Protein AF-A0ABD6E6G3-F1 (afdb_monomer_lite)

Secondary structure (DSSP, 8-state):
--THHHHHHHHHHHHHHHHHHHH-HHHHHHHHHHHHHHHHHHHHTTHHHHSS-TTTTTS-TT-HHHHHHHHHHHHS---TTSHHHHTT-

Structure (mmCIF, N/CA/C/O backbone):
data_AF-A0ABD6E6G3-F1
#
_entry.id   AF-A0ABD6E6G3-F1
#
loop_
_atom_site.group_PDB
_atom_site.id
_atom_site.type_symbol
_atom_site.label_atom_id
_atom_site.label_alt_id
_atom_site.label_comp_id
_atom_site.label_asym_id
_atom_site.label_entity_id
_atom_site.label_seq_id
_atom_site.pdbx_PDB_ins_code
_atom_site.Cartn_x
_atom_site.Cartn_y
_atom_site.Cartn_z
_atom_site.occupancy
_atom_site.B_iso_or_equiv
_atom_site.auth_seq_id
_atom_site.auth_comp_id
_atom_site.auth_asym_id
_atom_site.auth_atom_id
_atom_site.pdbx_PDB_model_num
ATOM 1 N N . MET A 1 1 ? 7.497 1.878 33.696 1.00 43.44 1 MET A N 1
ATOM 2 C CA . MET A 1 1 ? 6.424 2.867 33.461 1.00 43.44 1 MET A CA 1
ATOM 3 C C . MET A 1 1 ? 5.347 2.167 32.652 1.00 43.44 1 MET A C 1
ATOM 5 O O . MET A 1 1 ? 5.665 1.643 31.595 1.00 43.44 1 MET A O 1
ATOM 9 N N . ARG A 1 2 ? 4.148 2.011 33.221 1.00 57.09 2 ARG A N 1
ATOM 10 C CA . ARG A 1 2 ? 3.049 1.204 32.668 1.00 57.09 2 ARG A CA 1
ATOM 11 C C . ARG A 1 2 ? 2.268 2.055 31.661 1.00 57.09 2 ARG A C 1
ATOM 13 O O . ARG A 1 2 ? 1.912 3.183 31.984 1.00 57.09 2 ARG A O 1
ATOM 20 N N . PHE A 1 3 ? 2.039 1.536 30.455 1.00 58.59 3 PHE A N 1
ATOM 21 C CA . PHE A 1 3 ? 1.295 2.208 29.377 1.00 58.59 3 PHE A CA 1
ATOM 22 C C . PHE A 1 3 ? -0.235 2.198 29.597 1.00 58.59 3 PHE A C 1
ATOM 24 O O . PHE A 1 3 ? -0.996 2.450 28.665 1.00 58.59 3 PHE A O 1
ATOM 31 N N . ASP A 1 4 ? -0.689 1.962 30.832 1.00 59.75 4 ASP A N 1
ATOM 32 C CA . ASP A 1 4 ? -2.100 1.790 31.202 1.00 59.75 4 ASP A CA 1
ATOM 33 C C . ASP A 1 4 ? -2.993 2.955 30.735 1.00 59.75 4 ASP A C 1
ATOM 35 O O . ASP A 1 4 ? -4.143 2.747 30.352 1.00 59.75 4 ASP A O 1
ATOM 39 N N . CYS A 1 5 ? -2.465 4.185 30.705 1.00 65.06 5 CYS A N 1
ATOM 40 C CA . CYS A 1 5 ? -3.240 5.365 30.307 1.00 65.06 5 CYS A CA 1
ATOM 41 C C . CYS A 1 5 ? -3.574 5.413 28.807 1.00 65.06 5 CYS A C 1
ATOM 43 O O . CYS A 1 5 ? -4.533 6.079 28.426 1.00 65.06 5 CYS A O 1
ATOM 45 N N . ILE A 1 6 ? -2.791 4.746 27.953 1.00 74.50 6 ILE A N 1
ATOM 46 C CA . ILE A 1 6 ? -2.999 4.729 26.493 1.00 74.50 6 ILE A CA 1
ATOM 47 C C . ILE A 1 6 ? -3.759 3.465 26.080 1.00 74.50 6 ILE A C 1
ATOM 49 O O . ILE A 1 6 ? -4.537 3.488 25.129 1.00 74.50 6 ILE A O 1
ATOM 53 N N . GLU A 1 7 ? -3.601 2.377 26.830 1.00 79.38 7 GLU A N 1
ATOM 54 C CA . GLU A 1 7 ? -4.222 1.089 26.528 1.00 79.38 7 GLU A CA 1
ATOM 55 C C . GLU A 1 7 ? -5.755 1.131 26.641 1.00 79.38 7 GLU A C 1
ATOM 57 O O . GLU A 1 7 ? -6.461 0.696 25.731 1.00 79.38 7 GLU A O 1
ATOM 62 N N . GLN A 1 8 ? -6.288 1.742 27.702 1.00 79.56 8 GLN A N 1
ATOM 63 C CA . GLN A 1 8 ? -7.736 1.879 27.903 1.00 79.56 8 GLN A CA 1
ATOM 64 C C . GLN A 1 8 ? -8.472 2.667 26.804 1.00 79.56 8 GLN A C 1
ATOM 66 O O . GLN A 1 8 ? -9.486 2.165 26.299 1.00 79.56 8 GLN A O 1
ATOM 71 N N . PRO A 1 9 ? -8.030 3.874 26.395 1.00 83.06 9 PRO A N 1
ATOM 72 C CA . PRO A 1 9 ? -8.706 4.595 25.323 1.00 83.06 9 PRO A CA 1
ATOM 73 C C . PRO A 1 9 ? -8.576 3.862 23.987 1.00 83.06 9 PRO A C 1
ATOM 75 O O . PRO A 1 9 ? -9.547 3.818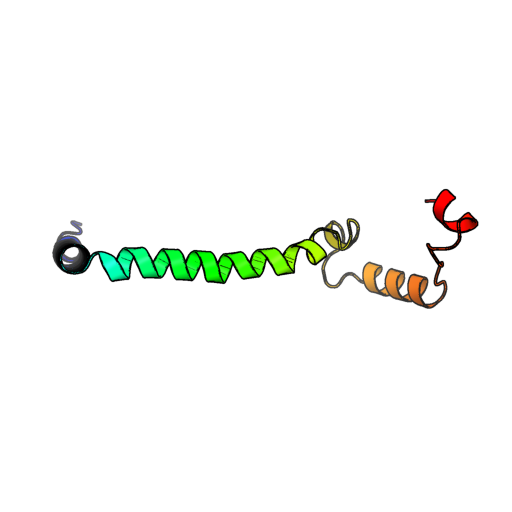 23.231 1.00 83.06 9 PRO A O 1
ATOM 78 N N . PHE A 1 10 ? -7.436 3.223 23.712 1.00 85.81 10 PHE A N 1
ATOM 79 C CA . PHE A 1 10 ? -7.240 2.482 22.467 1.00 85.81 10 PHE A CA 1
ATOM 80 C C . PHE A 1 10 ? -8.147 1.250 22.386 1.00 85.81 10 PHE A C 1
ATOM 82 O O . PHE A 1 10 ? -8.812 1.043 21.371 1.00 85.81 10 PHE A O 1
ATOM 89 N N . ALA A 1 11 ? -8.265 0.492 23.480 1.00 86.06 11 ALA A N 1
ATOM 90 C CA . ALA A 1 11 ? -9.184 -0.638 23.578 1.00 86.06 11 ALA A CA 1
ATOM 91 C C . ALA A 1 11 ? -10.647 -0.202 23.390 1.00 86.06 11 ALA A C 1
ATOM 93 O O . ALA A 1 11 ? -11.402 -0.849 22.663 1.00 86.06 11 ALA A O 1
ATOM 94 N N . SER A 1 12 ? -11.043 0.933 23.980 1.00 86.38 12 SER A N 1
ATOM 95 C CA . SER A 1 12 ? -12.388 1.496 23.806 1.00 86.38 12 SER A CA 1
ATOM 96 C C . SER A 1 12 ? -12.663 1.920 22.359 1.00 86.38 12 SER A C 1
ATOM 98 O O . SER A 1 12 ? -13.747 1.660 21.832 1.00 86.38 12 SER A O 1
ATOM 100 N N . LEU A 1 13 ? -11.689 2.548 21.695 1.00 90.69 13 LEU A N 1
ATOM 101 C CA . LEU A 1 13 ? -11.806 2.959 20.293 1.00 90.69 13 LEU A CA 1
ATOM 102 C C . LEU A 1 13 ? -11.939 1.751 19.363 1.00 90.69 13 LEU A C 1
ATOM 104 O O . LEU A 1 13 ? -12.828 1.734 18.512 1.00 90.69 13 LEU A O 1
ATOM 108 N N . LEU A 1 14 ? -11.115 0.722 19.566 1.00 90.06 14 LEU A N 1
ATOM 109 C CA . LEU A 1 14 ? -11.165 -0.508 18.777 1.00 90.06 14 LEU A CA 1
ATOM 110 C C . LEU A 1 14 ? -12.478 -1.267 18.992 1.00 90.06 14 LEU A C 1
ATOM 112 O O . LEU A 1 14 ? -13.069 -1.741 18.024 1.00 90.06 14 LEU A O 1
ATOM 116 N N . ALA A 1 15 ? -12.980 -1.320 20.229 1.00 89.31 15 ALA A N 1
ATOM 117 C CA . ALA A 1 15 ? -14.270 -1.933 20.536 1.00 89.31 15 ALA A CA 1
ATOM 118 C C . ALA A 1 15 ? -15.434 -1.201 19.844 1.00 89.31 15 ALA A C 1
ATOM 120 O O . ALA A 1 15 ? -16.287 -1.843 19.229 1.00 89.31 15 ALA A O 1
ATOM 121 N N . LYS A 1 16 ? -15.447 0.139 19.873 1.00 89.62 16 LYS A N 1
ATOM 122 C CA . LYS A 1 16 ? -16.459 0.953 19.170 1.00 89.62 16 LYS A CA 1
ATOM 123 C C . LYS A 1 16 ? -16.380 0.778 17.655 1.00 89.62 16 LYS A C 1
ATOM 125 O O . LYS A 1 16 ? -17.409 0.668 16.993 1.00 89.62 16 LYS A O 1
ATOM 130 N N . TYR A 1 17 ? -15.168 0.716 17.111 1.00 88.81 17 TYR A N 1
ATOM 131 C CA . TYR A 1 17 ? -14.940 0.459 15.695 1.00 88.81 17 TYR A CA 1
ATOM 132 C C . TYR A 1 17 ? -15.431 -0.935 15.282 1.00 88.81 17 TYR A C 1
ATOM 134 O O . TYR A 1 17 ? -16.189 -1.058 14.324 1.00 88.81 17 TYR A O 1
ATOM 142 N N . ALA A 1 18 ? -15.097 -1.976 16.046 1.00 87.50 18 ALA A N 1
ATOM 143 C CA . ALA A 1 18 ? -15.582 -3.332 15.801 1.00 87.50 18 ALA A CA 1
ATOM 144 C C . ALA A 1 18 ? -17.117 -3.418 15.890 1.00 87.50 18 ALA A C 1
ATOM 146 O O . ALA A 1 18 ? -17.757 -4.084 15.074 1.00 87.50 18 ALA A O 1
ATOM 147 N N . GLN A 1 19 ? -17.735 -2.694 16.828 1.00 90.00 19 GLN A N 1
ATOM 148 C CA . GLN A 1 19 ? -19.192 -2.605 16.930 1.00 90.00 19 GLN A CA 1
ATOM 149 C C . GLN A 1 19 ? -19.817 -1.920 15.702 1.00 90.00 19 GLN A C 1
ATOM 151 O O . GLN A 1 19 ? -20.861 -2.352 15.216 1.00 90.00 19 GLN A O 1
ATOM 156 N N . LEU A 1 20 ? -19.174 -0.882 15.162 1.00 87.88 20 LEU A N 1
ATOM 157 C CA . LEU A 1 20 ? -19.620 -0.217 13.936 1.00 87.88 20 LEU A CA 1
ATOM 158 C C . LEU A 1 20 ? -19.522 -1.150 12.718 1.00 87.88 20 LEU A C 1
ATOM 160 O O . LEU A 1 20 ? -20.486 -1.269 11.960 1.00 87.88 20 LEU A O 1
ATOM 164 N N . VAL A 1 21 ? -18.393 -1.848 12.572 1.00 88.56 21 VAL A N 1
ATOM 165 C CA . VAL A 1 21 ? -18.146 -2.803 11.477 1.00 88.56 21 VAL A CA 1
ATOM 166 C C . VAL A 1 21 ? -19.141 -3.965 11.521 1.00 88.56 21 VAL A C 1
ATOM 168 O O . VAL A 1 21 ? -19.692 -4.347 10.493 1.00 88.56 21 VAL A O 1
ATOM 171 N N . THR A 1 22 ? -19.429 -4.503 12.708 1.00 86.62 22 THR A N 1
ATOM 172 C CA . THR A 1 22 ? -20.402 -5.600 12.867 1.00 86.62 22 THR A CA 1
ATOM 173 C C . THR A 1 22 ? -21.848 -5.149 12.661 1.00 86.62 22 THR A C 1
ATOM 175 O O . THR A 1 22 ? -22.661 -5.933 12.174 1.00 86.62 22 THR A O 1
ATOM 178 N N . ARG A 1 23 ? -22.189 -3.890 12.978 1.00 91.00 23 ARG A N 1
ATOM 179 C CA . ARG A 1 23 ? -23.532 -3.330 12.744 1.00 91.00 23 ARG A CA 1
ATOM 180 C C . ARG A 1 23 ? -23.824 -3.103 11.259 1.00 91.00 23 ARG A C 1
ATOM 182 O O . ARG A 1 23 ? -24.961 -3.305 10.840 1.00 91.00 23 ARG A O 1
ATOM 189 N N . TYR A 1 24 ? -22.821 -2.697 10.481 1.00 87.12 24 TYR A N 1
ATOM 190 C CA . TYR A 1 24 ? -22.934 -2.467 9.039 1.00 87.12 24 TYR A CA 1
ATOM 191 C C . TYR A 1 24 ? -21.761 -3.126 8.291 1.00 87.12 24 TYR A C 1
ATOM 193 O O . TYR A 1 24 ? -20.813 -2.439 7.909 1.00 87.12 24 TYR A O 1
ATOM 201 N N . PRO A 1 25 ? -21.821 -4.447 8.032 1.00 85.69 25 PRO A N 1
ATOM 202 C CA . PRO A 1 25 ? -20.716 -5.174 7.400 1.00 85.69 25 PRO A CA 1
ATOM 203 C C . PRO A 1 25 ? -20.566 -4.858 5.904 1.00 85.69 25 PRO A C 1
ATOM 205 O O . PRO A 1 25 ? -19.460 -4.841 5.370 1.00 85.69 25 PRO A O 1
ATOM 208 N N . TRP A 1 26 ? -21.675 -4.563 5.221 1.00 90.81 26 TRP A N 1
ATOM 209 C CA . TRP A 1 26 ? -21.719 -4.297 3.780 1.00 90.81 26 TRP A CA 1
ATOM 210 C C . TRP A 1 26 ? -20.777 -3.187 3.287 1.00 90.81 26 TRP A C 1
ATOM 212 O O . TRP A 1 26 ? -19.987 -3.470 2.387 1.00 90.81 26 TRP A O 1
ATOM 222 N N . PRO A 1 27 ? -20.779 -1.954 3.836 1.00 89.19 27 PRO A N 1
ATOM 223 C CA . PRO A 1 27 ? -19.849 -0.914 3.390 1.00 89.19 27 PRO A CA 1
ATOM 224 C C . PRO A 1 27 ? -18.386 -1.321 3.587 1.00 89.19 27 PRO A C 1
ATOM 226 O O . PRO A 1 27 ? -17.539 -0.959 2.776 1.00 89.19 27 PRO A O 1
ATOM 229 N N . PHE A 1 28 ? -18.096 -2.116 4.618 1.00 88.69 28 PHE A N 1
ATOM 230 C CA . PHE A 1 28 ? -16.745 -2.565 4.935 1.00 88.69 28 PHE A CA 1
ATOM 231 C C . PHE A 1 28 ? -16.219 -3.641 3.975 1.00 88.69 28 PHE A C 1
ATOM 233 O O . PHE A 1 28 ? -15.012 -3.801 3.845 1.00 88.69 28 PHE A O 1
ATOM 240 N N . ILE A 1 29 ? -17.111 -4.352 3.280 1.00 90.31 29 ILE A N 1
ATOM 241 C CA . ILE A 1 29 ? -16.767 -5.321 2.230 1.00 90.31 29 ILE A CA 1
ATOM 242 C C . ILE A 1 29 ? -16.744 -4.638 0.860 1.00 90.31 29 ILE A C 1
ATOM 244 O O . ILE A 1 29 ? -15.825 -4.844 0.072 1.00 90.31 29 ILE A O 1
ATOM 248 N N . VAL A 1 30 ? -17.732 -3.790 0.574 1.00 94.50 30 VAL A N 1
ATOM 249 C CA . VAL A 1 30 ? -17.852 -3.116 -0.726 1.00 94.50 30 VAL A CA 1
ATOM 250 C C . VAL A 1 30 ? -16.714 -2.121 -0.942 1.00 94.50 30 VAL A C 1
ATOM 252 O O . VAL A 1 30 ? -16.139 -2.094 -2.026 1.00 94.50 30 VAL A O 1
ATOM 255 N N . LEU A 1 31 ? -16.345 -1.337 0.074 1.00 94.44 31 LEU A N 1
ATOM 256 C CA . LEU A 1 31 ? -15.286 -0.333 -0.038 1.00 94.44 31 LEU A CA 1
ATOM 257 C C . LEU A 1 31 ? -13.934 -0.927 -0.469 1.00 94.44 31 LEU A C 1
ATOM 259 O O . LEU A 1 31 ? -13.404 -0.445 -1.470 1.00 94.44 31 LEU A O 1
ATOM 263 N N . PRO A 1 32 ? -13.364 -1.953 0.198 1.00 94.00 32 PRO A N 1
ATOM 264 C CA . PRO A 1 32 ? -12.095 -2.525 -0.236 1.00 94.00 32 PRO A CA 1
ATOM 265 C C . PRO A 1 32 ? -12.206 -3.175 -1.614 1.00 94.00 32 PRO A C 1
ATOM 267 O O . PRO A 1 32 ? -11.282 -3.026 -2.400 1.00 94.00 32 PRO A O 1
ATOM 270 N N . ILE A 1 33 ? -13.333 -3.808 -1.961 1.00 95.25 33 ILE A N 1
ATOM 271 C CA . ILE A 1 33 ? -13.532 -4.376 -3.305 1.00 95.25 33 ILE A CA 1
ATOM 272 C C . ILE A 1 33 ? -13.493 -3.276 -4.370 1.00 95.25 33 ILE A C 1
ATOM 274 O O . ILE A 1 33 ? -12.759 -3.392 -5.349 1.00 95.25 33 ILE A O 1
ATOM 278 N N . VAL A 1 34 ? -14.236 -2.185 -4.170 1.00 95.75 34 VAL A N 1
ATOM 279 C CA . VAL A 1 34 ? -14.249 -1.044 -5.095 1.00 95.75 34 VAL A CA 1
ATOM 280 C C . VAL A 1 34 ? -12.862 -0.412 -5.190 1.00 95.75 34 VAL A C 1
ATOM 282 O O . VAL A 1 34 ? -12.404 -0.125 -6.294 1.00 95.75 34 VAL A O 1
ATOM 285 N N . LEU A 1 35 ? -12.170 -0.247 -4.060 1.00 95.44 35 LEU A N 1
ATOM 286 C CA . LEU A 1 35 ? -10.810 0.287 -4.015 1.00 95.44 35 LEU A CA 1
ATOM 287 C C . LEU A 1 35 ? -9.833 -0.610 -4.786 1.00 95.44 35 LEU A C 1
ATOM 289 O O . LEU A 1 35 ? -9.046 -0.112 -5.587 1.00 95.44 35 LEU A O 1
ATOM 293 N N . THR A 1 36 ? -9.903 -1.927 -4.584 1.00 94.12 36 THR A N 1
ATOM 294 C CA . THR A 1 36 ? -9.071 -2.906 -5.289 1.00 94.12 36 THR A CA 1
ATOM 295 C C . THR A 1 36 ? -9.366 -2.905 -6.781 1.00 94.12 36 THR A C 1
ATOM 297 O O . THR A 1 36 ? -8.425 -2.870 -7.566 1.00 94.12 36 THR A O 1
ATOM 300 N N . CYS A 1 37 ? -10.634 -2.890 -7.196 1.00 93.44 37 CYS A N 1
ATOM 301 C CA . CYS A 1 37 ? -10.996 -2.797 -8.610 1.00 93.44 37 CYS A CA 1
ATOM 302 C C . CYS A 1 37 ? -10.476 -1.497 -9.228 1.00 93.44 37 CYS A C 1
ATOM 304 O O . CYS A 1 37 ? -9.835 -1.533 -10.275 1.00 93.44 37 CYS A O 1
ATOM 306 N N . PHE A 1 38 ? -10.686 -0.362 -8.558 1.00 93.25 38 PHE A N 1
ATOM 307 C CA . PHE A 1 38 ? -10.198 0.934 -9.015 1.00 93.25 38 PHE A CA 1
ATOM 308 C C . PHE A 1 38 ? -8.674 0.934 -9.170 1.00 93.25 38 PHE A C 1
ATOM 310 O O . PHE A 1 38 ? -8.162 1.274 -10.234 1.00 93.25 38 PHE A O 1
ATOM 317 N N . LEU A 1 39 ? -7.940 0.470 -8.159 1.00 90.81 39 LEU A N 1
ATOM 318 C CA . LEU A 1 39 ? -6.480 0.429 -8.202 1.00 90.81 39 LEU A CA 1
ATOM 319 C C . LEU A 1 39 ? -5.958 -0.597 -9.222 1.00 90.81 39 LEU A C 1
ATOM 321 O O . LEU A 1 39 ? -4.957 -0.350 -9.890 1.00 90.81 39 LEU A O 1
ATOM 325 N N . SER A 1 40 ? -6.675 -1.709 -9.409 1.00 89.75 40 SER A N 1
ATOM 326 C CA . SER A 1 40 ? -6.369 -2.735 -10.410 1.00 89.75 40 SER A CA 1
ATOM 327 C C . SER A 1 40 ? -6.428 -2.193 -11.841 1.00 89.75 40 SER A C 1
ATOM 329 O O . SER A 1 40 ? -5.561 -2.535 -12.644 1.00 89.75 40 SER A O 1
ATOM 331 N N . THR A 1 41 ? -7.351 -1.275 -12.156 1.00 87.62 41 THR A N 1
ATOM 332 C CA . THR A 1 41 ? -7.360 -0.597 -13.471 1.00 87.62 41 THR A CA 1
ATOM 333 C C . THR A 1 41 ? -6.110 0.257 -13.729 1.00 87.62 41 THR A C 1
ATOM 335 O O . THR A 1 41 ? -5.767 0.538 -14.878 1.00 87.62 41 THR A O 1
ATOM 338 N N . GLY A 1 42 ? -5.372 0.640 -12.682 1.00 82.44 42 GLY A N 1
ATOM 339 C CA . GLY A 1 42 ? -4.068 1.287 -12.824 1.00 82.44 42 GLY A CA 1
ATOM 340 C C . GLY A 1 42 ? -3.003 0.343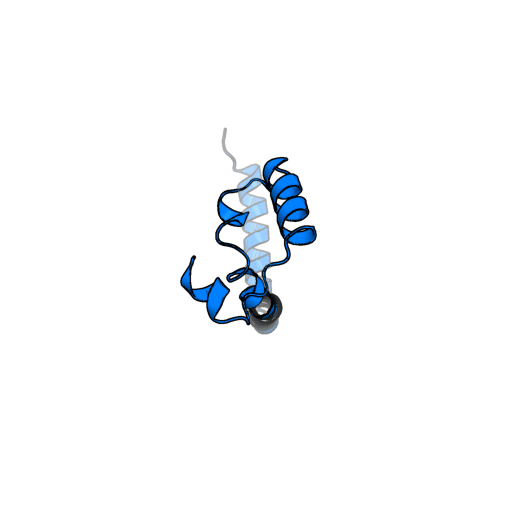 -13.389 1.00 82.44 42 GLY A C 1
ATOM 341 O O . GLY A 1 42 ? -2.186 0.762 -14.207 1.00 82.44 42 GLY A O 1
ATOM 342 N N . LEU A 1 43 ? -3.048 -0.945 -13.030 1.00 81.56 43 LEU A N 1
ATOM 343 C CA . LEU A 1 43 ? -2.090 -1.940 -13.522 1.00 81.56 43 LEU A CA 1
ATOM 344 C C . LEU A 1 43 ? -2.274 -2.246 -15.010 1.00 81.56 43 LEU A C 1
ATOM 346 O O . LEU A 1 43 ? -1.286 -2.468 -15.703 1.00 81.56 43 LEU A O 1
ATOM 350 N N . THR A 1 44 ? -3.502 -2.194 -15.535 1.00 76.62 44 THR A N 1
ATOM 351 C CA . THR A 1 44 ? -3.737 -2.408 -16.975 1.00 76.62 44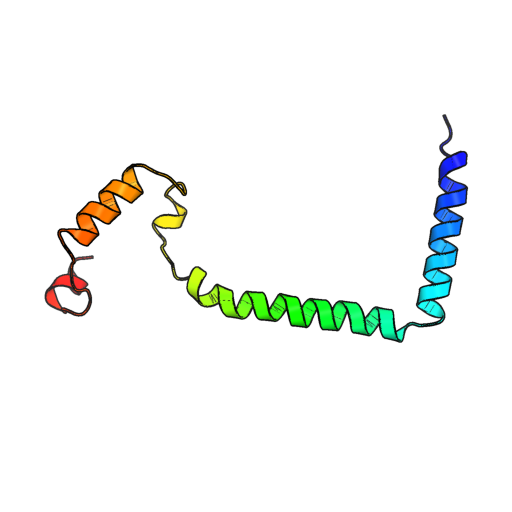 THR A CA 1
ATOM 352 C C . THR A 1 44 ? -3.127 -1.312 -17.848 1.00 76.62 44 THR A C 1
ATOM 354 O O . THR A 1 44 ? -2.858 -1.553 -19.014 1.00 76.62 44 THR A O 1
ATOM 357 N N . LYS A 1 45 ? -2.872 -0.118 -17.297 1.00 68.00 45 LYS A N 1
ATOM 358 C CA . LYS A 1 45 ? -2.130 0.952 -17.987 1.00 68.00 45 LYS A CA 1
ATOM 359 C C . LYS A 1 45 ? -0.608 0.814 -17.863 1.00 68.00 45 LYS A C 1
ATOM 361 O O . LYS A 1 45 ? 0.119 1.544 -18.524 1.00 68.00 45 LYS A O 1
ATOM 366 N N . HIS A 1 46 ? -0.123 -0.088 -17.011 1.00 61.72 46 HIS A N 1
ATOM 367 C CA . HIS A 1 46 ? 1.300 -0.265 -16.724 1.00 61.72 46 HIS A CA 1
ATOM 368 C C . HIS A 1 46 ? 1.962 -1.362 -17.576 1.00 61.72 46 HIS A C 1
ATOM 370 O O . HIS A 1 46 ? 3.185 -1.465 -17.583 1.00 61.72 46 HIS A O 1
ATOM 376 N N . SER A 1 47 ? 1.196 -2.156 -18.338 1.00 59.03 47 SER A N 1
ATOM 377 C CA . SER A 1 47 ? 1.763 -3.161 -19.254 1.00 59.03 47 SER A CA 1
ATOM 378 C C . SER A 1 47 ? 2.700 -2.546 -20.297 1.00 59.03 47 SER A C 1
ATOM 380 O O . SER A 1 47 ? 3.717 -3.145 -20.631 1.00 59.03 47 SER A O 1
ATOM 382 N N . ASP A 1 48 ? 2.412 -1.318 -20.734 1.00 56.50 48 ASP A N 1
ATOM 383 C CA . ASP A 1 48 ? 3.234 -0.595 -21.711 1.00 56.50 48 ASP A CA 1
ATOM 384 C C . ASP A 1 48 ? 4.535 -0.043 -21.098 1.00 56.50 48 ASP A C 1
ATOM 386 O O . ASP A 1 48 ? 5.479 0.272 -21.818 1.00 56.50 48 ASP A O 1
ATOM 390 N N . ALA A 1 49 ? 4.617 0.045 -19.764 1.00 54.75 49 ALA A N 1
ATOM 391 C CA . ALA A 1 49 ? 5.819 0.472 -19.048 1.00 54.75 49 ALA A CA 1
ATOM 392 C C . ALA A 1 49 ? 6.792 -0.688 -18.779 1.00 54.75 49 ALA A C 1
ATOM 394 O O . ALA A 1 49 ? 7.982 -0.447 -18.619 1.00 54.75 49 ALA A O 1
ATOM 395 N N . PHE A 1 50 ? 6.320 -1.941 -18.766 1.00 52.59 50 PHE A N 1
ATOM 396 C CA . PHE A 1 50 ? 7.175 -3.110 -18.514 1.00 52.59 50 PHE A CA 1
ATOM 397 C C . PHE A 1 50 ? 8.061 -3.473 -19.720 1.00 52.59 50 PHE A C 1
ATOM 399 O O .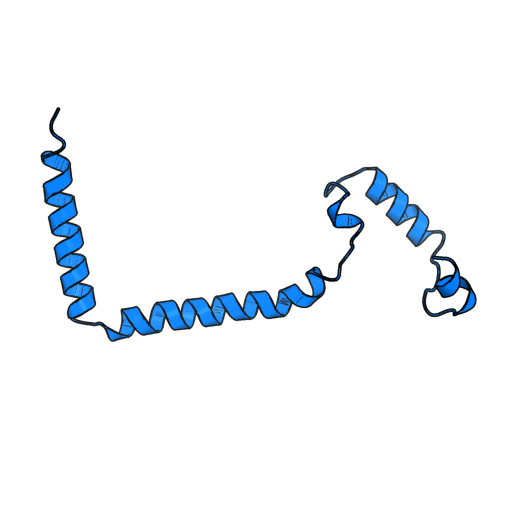 PHE A 1 50 ? 9.120 -4.070 -19.560 1.00 52.59 50 PHE A O 1
ATOM 406 N N . LEU A 1 51 ? 7.637 -3.094 -20.931 1.00 54.00 51 LEU A N 1
ATOM 407 C CA . LEU A 1 51 ? 8.420 -3.239 -22.165 1.00 54.00 51 LEU A CA 1
ATOM 408 C C . LEU A 1 51 ? 9.322 -2.034 -22.451 1.00 54.00 51 LEU A C 1
ATOM 410 O O . LEU A 1 51 ? 10.172 -2.111 -23.341 1.00 54.00 51 LEU A O 1
ATOM 414 N N . LYS A 1 52 ? 9.144 -0.926 -21.722 1.00 53.16 52 LYS A N 1
ATOM 415 C CA . LYS A 1 52 ? 9.913 0.293 -21.937 1.00 53.16 52 LYS A CA 1
ATOM 416 C C . LYS A 1 52 ? 11.257 0.180 -21.221 1.00 53.16 52 LYS A C 1
ATOM 418 O O . LYS A 1 52 ? 11.434 0.594 -20.086 1.00 53.16 52 LYS A O 1
ATOM 423 N N . ASP A 1 53 ? 12.168 -0.408 -21.978 1.00 55.19 53 ASP A N 1
ATOM 424 C CA . ASP A 1 53 ? 13.605 -0.221 -21.913 1.00 55.19 53 ASP A CA 1
ATOM 425 C C . ASP A 1 53 ? 14.362 -0.965 -20.802 1.00 55.19 53 ASP A C 1
ATOM 427 O O . ASP A 1 53 ? 14.543 -0.514 -19.672 1.00 55.19 53 ASP A O 1
ATOM 431 N N . ASN A 1 54 ? 14.942 -2.104 -21.191 1.00 57.34 54 ASN A N 1
ATOM 432 C CA . ASN A 1 54 ? 15.999 -2.757 -20.420 1.00 57.34 54 ASN A CA 1
ATOM 433 C C . ASN A 1 54 ? 17.178 -1.803 -20.158 1.00 57.34 54 ASN A C 1
ATOM 435 O O . ASN A 1 54 ? 17.916 -2.020 -19.205 1.00 57.34 54 ASN A O 1
ATOM 439 N N . LEU A 1 55 ? 17.366 -0.759 -20.977 1.00 61.88 55 LEU A N 1
ATOM 440 C CA . LEU A 1 55 ? 18.437 0.219 -20.801 1.00 61.88 55 LEU A CA 1
ATOM 441 C C . LEU A 1 55 ? 18.111 1.266 -19.723 1.00 61.88 55 LEU A C 1
ATOM 443 O O . LEU A 1 55 ? 18.985 1.597 -18.920 1.00 61.88 55 LEU A O 1
ATOM 447 N N . ASP A 1 56 ? 16.858 1.721 -19.640 1.00 65.06 56 ASP A N 1
ATOM 448 C CA . ASP A 1 56 ? 16.406 2.675 -18.615 1.00 65.06 56 ASP A CA 1
ATOM 449 C C . ASP A 1 56 ? 16.470 2.069 -17.206 1.00 65.06 56 ASP A C 1
ATOM 451 O O . ASP A 1 56 ? 16.693 2.781 -16.231 1.00 65.06 56 ASP A O 1
ATOM 455 N N . LEU A 1 57 ? 16.363 0.741 -17.079 1.00 68.56 57 LEU A N 1
ATOM 456 C CA . LEU A 1 57 ? 16.487 0.058 -15.787 1.00 68.56 57 LEU A CA 1
ATOM 457 C C . LEU A 1 57 ? 17.909 0.131 -15.198 1.00 68.56 57 LEU A C 1
ATOM 459 O O . LEU A 1 57 ? 18.080 0.084 -13.979 1.00 68.56 57 LEU A O 1
ATOM 463 N N . TYR A 1 58 ? 18.928 0.253 -16.053 1.00 71.12 58 TYR A N 1
ATOM 464 C CA . TYR A 1 58 ? 20.337 0.356 -15.650 1.00 71.12 58 TYR A CA 1
ATOM 465 C C . TYR A 1 58 ? 20.873 1.787 -15.678 1.00 71.12 58 TYR A C 1
ATOM 467 O O . TYR A 1 58 ? 22.020 2.016 -15.283 1.00 71.12 58 TYR A O 1
ATOM 475 N N . THR A 1 59 ? 20.063 2.751 -16.118 1.00 71.19 59 THR A N 1
ATOM 476 C CA . THR A 1 59 ? 20.504 4.129 -16.308 1.00 71.19 59 THR A CA 1
ATOM 477 C C . THR A 1 59 ? 19.718 5.061 -15.384 1.00 71.19 59 THR A C 1
ATOM 479 O O . THR A 1 59 ? 18.492 5.009 -15.362 1.00 71.19 59 THR A O 1
ATOM 482 N N . PRO A 1 60 ? 20.377 5.910 -14.574 1.00 75.50 60 PRO A N 1
ATOM 483 C CA . PRO A 1 60 ? 19.653 6.797 -13.670 1.00 75.50 60 PRO A CA 1
ATOM 484 C C . PRO A 1 60 ? 18.782 7.793 -14.449 1.00 75.50 60 PRO A C 1
ATOM 486 O O . PRO A 1 60 ? 19.155 8.224 -15.538 1.00 75.50 60 PRO A O 1
ATOM 489 N N . THR A 1 61 ? 17.648 8.189 -13.857 1.00 69.69 61 THR A N 1
ATOM 490 C CA . THR A 1 61 ? 16.557 8.955 -14.499 1.00 69.69 61 THR A CA 1
ATOM 491 C C . THR A 1 61 ? 16.982 10.300 -15.112 1.00 69.69 61 THR A C 1
ATOM 493 O O . THR A 1 61 ? 16.277 10.815 -15.967 1.00 69.69 61 THR A O 1
ATOM 496 N N . ASP A 1 62 ? 18.167 10.816 -14.775 1.00 72.81 62 ASP A N 1
ATOM 497 C CA . ASP A 1 62 ? 18.752 12.042 -15.339 1.00 72.81 62 ASP A CA 1
ATOM 498 C C . ASP A 1 62 ? 20.244 11.867 -15.688 1.00 72.81 62 ASP A C 1
ATOM 500 O O . ASP A 1 62 ? 21.078 12.750 -15.462 1.00 72.81 62 ASP A O 1
ATOM 504 N N . ALA A 1 63 ? 20.639 10.692 -16.187 1.00 77.88 63 ALA A N 1
ATOM 505 C CA . ALA A 1 63 ? 22.033 10.473 -16.553 1.00 77.88 63 ALA A CA 1
ATOM 506 C C . ALA A 1 63 ? 22.417 11.282 -17.799 1.00 77.88 63 ALA A C 1
ATOM 508 O O . ALA A 1 63 ? 21.720 11.283 -18.814 1.00 77.88 63 ALA A O 1
ATOM 509 N N . ARG A 1 64 ? 23.614 11.875 -17.777 1.00 79.94 64 ARG A N 1
ATOM 510 C CA . ARG A 1 64 ? 24.207 12.510 -18.963 1.00 79.94 64 ARG A CA 1
ATOM 511 C C . ARG A 1 64 ? 24.318 11.540 -20.150 1.00 79.94 64 ARG A C 1
ATOM 513 O O . ARG A 1 64 ? 24.146 11.957 -21.289 1.00 79.94 64 ARG A O 1
ATOM 520 N N . SER A 1 65 ? 24.532 10.252 -19.881 1.00 76.31 65 SER A N 1
ATOM 521 C CA . SER A 1 65 ? 24.554 9.202 -20.903 1.00 76.31 65 SER A CA 1
ATOM 522 C C . SER A 1 65 ? 23.206 9.018 -21.610 1.00 76.31 65 SER A C 1
ATOM 524 O O . SER A 1 65 ? 23.206 8.745 -22.804 1.00 76.31 65 SER A O 1
ATOM 526 N N . VAL A 1 66 ?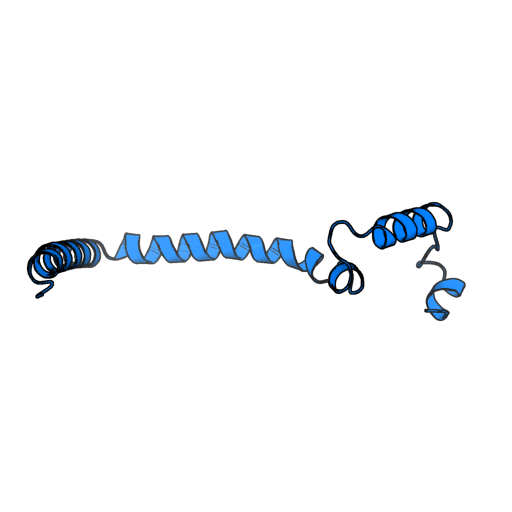 22.065 9.225 -20.933 1.00 77.75 66 VAL A N 1
ATOM 527 C CA . VAL A 1 66 ? 20.727 9.182 -21.565 1.00 77.75 66 VAL A CA 1
ATOM 528 C C . VAL A 1 66 ? 20.575 10.331 -22.555 1.00 77.75 66 VAL A C 1
ATOM 530 O O . VAL A 1 66 ? 20.081 10.138 -23.662 1.00 77.75 66 VAL A O 1
ATOM 533 N N . TYR A 1 67 ? 21.046 11.525 -22.186 1.00 82.06 67 TYR A N 1
ATOM 534 C CA . TYR A 1 67 ? 21.016 12.683 -23.078 1.00 82.06 67 TYR A CA 1
ATOM 535 C C . TYR A 1 67 ? 21.855 12.449 -24.341 1.00 82.06 67 TYR A C 1
ATOM 537 O O . TYR A 1 67 ? 21.395 12.730 -25.447 1.00 82.06 67 TYR A O 1
ATOM 545 N N . GLU A 1 68 ? 23.059 11.898 -24.188 1.00 82.00 68 GLU A N 1
ATOM 546 C CA . GLU A 1 68 ? 23.946 11.575 -25.311 1.00 82.00 68 GLU A CA 1
ATOM 547 C C . GLU A 1 68 ? 23.352 10.472 -26.202 1.00 82.00 68 GLU A C 1
ATOM 549 O O . GLU A 1 68 ? 23.329 10.624 -27.423 1.00 82.00 68 GLU A O 1
ATOM 554 N N . LEU A 1 69 ? 22.778 9.417 -25.613 1.00 80.06 69 LEU A N 1
ATOM 555 C CA . LEU A 1 69 ? 22.059 8.372 -26.351 1.00 80.06 69 LEU A CA 1
ATOM 556 C C . LEU A 1 69 ? 20.870 8.934 -27.133 1.00 80.06 69 LEU A C 1
ATOM 558 O O . LEU A 1 69 ? 20.723 8.636 -28.313 1.00 80.06 69 LEU A O 1
ATOM 562 N N . HIS A 1 70 ? 20.067 9.802 -26.520 1.00 81.38 70 HIS A N 1
ATOM 563 C CA . HIS A 1 70 ? 18.928 10.436 -27.181 1.00 81.38 70 HIS A CA 1
ATOM 564 C C . HIS A 1 70 ? 19.362 11.382 -28.315 1.00 81.38 70 HIS A C 1
ATOM 566 O O . HIS A 1 70 ? 18.665 11.520 -29.322 1.00 81.38 70 HIS A O 1
ATOM 572 N N . GLN A 1 71 ? 20.522 12.038 -28.193 1.00 82.62 71 GLN A N 1
ATOM 573 C CA . GLN A 1 71 ? 21.104 12.802 -29.299 1.00 82.62 71 GLN A CA 1
ATOM 574 C C . GLN A 1 71 ? 21.564 11.893 -30.442 1.00 82.62 71 GLN A C 1
ATOM 576 O O . GLN A 1 71 ? 21.303 12.219 -31.600 1.00 82.62 71 GLN A O 1
ATOM 581 N N . ILE A 1 72 ? 22.214 10.768 -30.134 1.00 81.50 72 ILE A N 1
ATOM 582 C CA . ILE A 1 72 ? 22.652 9.791 -31.139 1.00 81.50 72 ILE A CA 1
ATOM 583 C C . ILE A 1 72 ? 21.443 9.197 -31.861 1.00 81.50 72 ILE A C 1
ATOM 585 O O . ILE A 1 72 ? 21.426 9.218 -33.085 1.00 81.50 72 ILE A O 1
ATOM 589 N N . ASP A 1 73 ? 20.420 8.752 -31.133 1.00 80.38 73 ASP A N 1
ATOM 590 C CA . ASP A 1 73 ? 19.200 8.170 -31.706 1.00 80.38 73 ASP A CA 1
ATOM 591 C C . ASP A 1 73 ? 18.443 9.178 -32.588 1.00 80.38 73 ASP A C 1
ATOM 593 O O . ASP A 1 73 ? 17.981 8.861 -33.682 1.00 80.38 73 ASP A O 1
ATOM 597 N N . ARG A 1 74 ? 18.408 10.455 -32.180 1.00 82.62 74 ARG A N 1
ATOM 598 C CA . ARG A 1 74 ? 17.826 11.533 -32.993 1.00 82.62 74 ARG A CA 1
ATOM 599 C C . ARG A 1 74 ? 18.614 11.804 -34.279 1.00 82.62 74 ARG A C 1
ATOM 601 O O . ARG A 1 74 ? 18.005 12.102 -35.305 1.00 82.62 74 ARG A O 1
ATOM 608 N N . LEU A 1 75 ? 19.947 11.806 -34.218 1.00 82.19 75 LEU A N 1
ATOM 609 C CA . LEU A 1 75 ? 20.804 12.127 -35.370 1.00 82.19 75 LEU A CA 1
ATOM 610 C C . LEU A 1 75 ? 20.967 10.939 -36.324 1.00 82.19 75 LEU A C 1
ATOM 612 O O . LEU A 1 75 ? 21.067 11.131 -37.534 1.00 82.19 75 LEU A O 1
ATOM 616 N N . PHE A 1 76 ? 20.990 9.730 -35.777 1.00 77.44 76 PHE A N 1
ATOM 617 C CA . PHE A 1 76 ? 21.172 8.470 -36.481 1.00 77.44 76 PHE A CA 1
ATOM 618 C C . PHE A 1 76 ? 19.967 7.570 -36.221 1.00 77.44 76 PHE A C 1
ATOM 620 O O . PHE A 1 76 ? 20.113 6.478 -35.680 1.00 77.44 76 PHE A O 1
ATOM 627 N N . HIS A 1 77 ? 18.778 8.037 -36.604 1.00 67.69 77 HIS A N 1
ATOM 628 C CA . HIS A 1 77 ? 17.561 7.243 -36.480 1.00 67.69 77 HIS A CA 1
ATOM 629 C C . HIS A 1 77 ? 17.689 5.977 -37.338 1.00 67.69 77 HIS A C 1
ATOM 631 O O . HIS A 1 77 ? 17.619 6.034 -38.569 1.00 67.69 77 HIS A O 1
ATOM 637 N N . ILE A 1 78 ? 17.930 4.840 -36.688 1.00 65.31 78 ILE A N 1
ATOM 638 C CA . ILE A 1 78 ? 17.951 3.532 -37.336 1.00 65.31 78 ILE A CA 1
ATOM 639 C C . ILE A 1 78 ? 16.508 3.048 -37.380 1.00 65.31 78 ILE A C 1
ATOM 641 O O . ILE A 1 78 ? 15.846 2.902 -36.356 1.00 65.31 78 ILE A O 1
ATOM 645 N N . ASN A 1 79 ? 16.004 2.832 -38.588 1.00 62.66 79 ASN A N 1
ATOM 646 C CA . ASN A 1 79 ? 14.670 2.306 -38.783 1.00 62.66 79 ASN A CA 1
ATOM 647 C C . ASN A 1 79 ? 14.678 0.792 -38.517 1.00 62.66 79 ASN A C 1
ATOM 649 O O . ASN A 1 79 ? 15.065 0.006 -39.378 1.00 62.66 79 ASN A O 1
ATOM 653 N N . ASP A 1 80 ? 14.231 0.377 -37.333 1.00 61.91 80 ASP A N 1
ATOM 654 C CA . ASP A 1 80 ? 14.165 -1.040 -36.936 1.00 61.91 80 ASP A CA 1
ATOM 655 C C . ASP A 1 80 ? 13.188 -1.874 -37.792 1.00 61.91 80 ASP A C 1
ATOM 657 O O . ASP A 1 80 ? 13.187 -3.103 -37.721 1.00 61.91 80 ASP A O 1
ATOM 661 N N . SER A 1 81 ? 12.367 -1.230 -38.632 1.00 62.56 81 SER A N 1
ATOM 662 C CA . SER A 1 81 ? 11.526 -1.928 -39.614 1.00 62.56 81 SER A CA 1
ATOM 663 C C . SER A 1 81 ? 12.283 -2.377 -40.871 1.00 62.56 81 SER A C 1
ATOM 665 O O . SER A 1 81 ? 11.755 -3.183 -41.641 1.00 62.56 81 SER A O 1
ATOM 667 N N . ASP A 1 82 ? 13.528 -1.925 -41.059 1.00 63.06 82 ASP A N 1
ATOM 668 C CA . ASP A 1 82 ? 14.382 -2.369 -42.155 1.00 63.06 82 ASP A CA 1
ATOM 669 C C . ASP A 1 82 ? 15.158 -3.650 -41.776 1.00 63.06 82 ASP A C 1
ATOM 671 O O . ASP A 1 82 ? 15.994 -3.645 -40.863 1.00 63.06 82 ASP A O 1
ATOM 675 N N . PRO A 1 83 ? 14.962 -4.766 -42.508 1.00 64.00 83 PRO A N 1
ATOM 676 C CA . PRO A 1 83 ? 15.512 -6.074 -42.138 1.00 64.00 83 PRO A CA 1
ATOM 677 C C . PRO A 1 83 ? 17.048 -6.123 -42.144 1.00 64.00 83 PRO A C 1
ATOM 679 O O . PRO A 1 83 ? 17.639 -6.975 -41.485 1.00 64.00 83 PRO A O 1
ATOM 682 N N . PHE A 1 84 ? 17.710 -5.201 -42.849 1.00 60.22 84 PHE A N 1
ATOM 683 C CA . PHE A 1 84 ? 19.171 -5.096 -42.869 1.00 60.22 84 PHE A CA 1
ATOM 684 C C . PHE A 1 84 ? 19.767 -4.591 -41.549 1.00 60.22 84 PHE A C 1
ATOM 686 O O . PHE A 1 84 ? 20.900 -4.949 -41.226 1.00 60.22 84 PHE A O 1
ATOM 693 N N . PHE A 1 85 ? 19.028 -3.783 -40.785 1.00 58.56 85 PHE A N 1
ATOM 694 C CA . PHE A 1 85 ? 19.506 -3.221 -39.519 1.00 58.56 85 PHE A CA 1
ATOM 695 C C . PHE A 1 85 ? 19.070 -4.057 -38.308 1.00 58.56 85 PHE A C 1
ATOM 697 O O . PHE A 1 85 ? 19.845 -4.190 -37.361 1.00 58.56 85 PHE A O 1
ATOM 704 N N . ALA A 1 86 ? 17.911 -4.723 -38.383 1.00 58.03 86 ALA A N 1
ATOM 705 C CA . ALA A 1 86 ? 17.394 -5.594 -37.321 1.00 58.03 86 ALA A CA 1
ATOM 706 C C . ALA A 1 86 ? 18.277 -6.827 -37.021 1.00 58.03 86 ALA A C 1
ATOM 708 O O . ALA A 1 86 ? 18.262 -7.344 -35.910 1.00 58.03 86 ALA A O 1
ATOM 709 N N . LEU A 1 87 ? 19.071 -7.297 -37.992 1.00 55.47 87 LEU A N 1
ATOM 710 C CA . LEU A 1 87 ? 19.933 -8.484 -37.858 1.00 55.47 87 LEU A CA 1
ATOM 711 C C . LEU A 1 87 ? 21.278 -8.220 -37.153 1.00 55.47 87 LEU A C 1
ATOM 713 O O . LEU A 1 87 ? 22.048 -9.161 -36.957 1.00 55.47 87 LEU A O 1
ATOM 717 N N . ARG A 1 88 ? 21.607 -6.960 -36.828 1.00 53.81 88 ARG A N 1
ATOM 718 C CA . ARG A 1 88 ? 22.938 -6.569 -36.317 1.00 53.81 88 ARG A CA 1
ATOM 719 C C . ARG A 1 88 ? 22.981 -6.238 -34.819 1.00 53.81 88 ARG A C 1
ATOM 721 O O . ARG A 1 88 ? 24.050 -5.873 -34.332 1.00 53.81 88 ARG A O 1
ATOM 728 N N . ARG A 1 89 ? 21.848 -6.329 -34.123 1.00 50.88 89 ARG A N 1
ATOM 729 C CA . ARG A 1 89 ? 21.713 -6.125 -32.674 1.00 50.88 89 ARG A CA 1
ATOM 730 C C . ARG A 1 89 ? 21.689 -7.469 -31.956 1.00 50.88 89 ARG A C 1
ATOM 732 O O . ARG A 1 89 ? 22.262 -7.527 -30.848 1.00 50.88 89 ARG A O 1
#

pLDDT: mean 76.02, std 13.84, range [43.4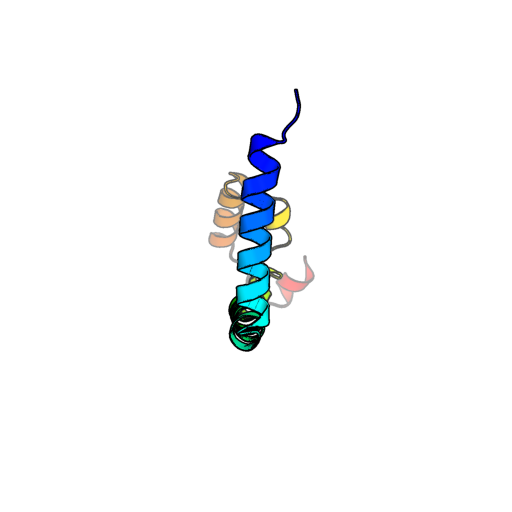4, 95.75]

Sequence (89 aa):
MRFDCIEQPFASLLAKYAQLVTRYPWPFIVLPIVLTCFLSTGLTKHSDAFLKDNLDLYTPTDARSVYELHQIDRLFHINDSDPFFALRR

Foldseek 3Di:
DDPVVVVVVVVVVVVVVVVVCVVPVVCVVVVVVVVCVVVVVVVVVCVVVVPPDPPPVVAPPDDPVVVVVVVCCVVPVDDCVDPVVVVPD

Radius of gyration: 27.4 Å; chains: 1; bounding box: 48×21×76 Å

Organism: NCBI:txid75299

InterPro domains:
  IPR051697 Patched domain-containing protein [PTHR10796] (6-85)